Protein AF-A0A974DVU4-F1 (afdb_monomer_lite)

pLDDT: mean 70.71, std 15.78, range [42.16, 87.25]

Sequence (55 aa):
PYENRSIFESLDIGWQLLRIFPKELLKRIPESMLAEFYPRESRAQGEAAAGRKAH

Radius of gyration: 15.51 Å; chains: 1; bounding box: 50×18×34 Å

InterPro domains:
  IPR022879 V-type ATP synthase regulatory subunit B/beta [PTHR43389] (2-43)
  IPR055190 ATP synthase A/B type, C-terminal domain [PF22919] (2-38)

Secondary structure (DSSP, 8-state):
------HHHHHHHHHHHHTTS-GGG-TTS-HHHHHHHS-SSTTTTSSSSSSSS--

Organism: Xenopus laevis (NCBI:txid8355)

Structure (mmCIF, N/CA/C/O backbone):
data_AF-A0A974DVU4-F1
#
_entry.id   AF-A0A974DVU4-F1
#
loop_
_atom_site.group_PDB
_atom_site.id
_atom_site.type_symbol
_atom_site.label_atom_id
_atom_site.label_alt_id
_atom_site.label_comp_id
_atom_site.label_asym_id
_atom_site.label_entity_id
_atom_site.label_seq_id
_atom_site.pdbx_PDB_ins_code
_atom_site.Cartn_x
_atom_site.Cartn_y
_atom_site.Cartn_z
_atom_site.occupancy
_atom_site.B_iso_or_equiv
_atom_site.auth_seq_id
_atom_site.auth_comp_id
_atom_site.auth_asym_id
_atom_site.auth_atom_id
_atom_site.pdbx_PDB_model_num
ATOM 1 N N . PRO A 1 1 ? 12.810 -11.564 -24.887 1.00 54.16 1 PRO A N 1
ATOM 2 C CA . PRO A 1 1 ? 12.327 -10.176 -24.695 1.00 54.16 1 PRO A CA 1
ATOM 3 C C . PRO A 1 1 ? 12.565 -9.743 -23.244 1.00 54.16 1 PRO A C 1
ATOM 5 O O . PRO A 1 1 ? 11.921 -10.270 -22.344 1.00 54.16 1 PRO A O 1
ATOM 8 N N . TYR A 1 2 ? 13.543 -8.866 -23.007 1.00 54.69 2 TYR A N 1
ATOM 9 C CA . TYR A 1 2 ? 13.716 -8.257 -21.689 1.00 54.69 2 TYR A CA 1
ATOM 10 C C . TYR A 1 2 ? 12.603 -7.228 -21.523 1.00 54.69 2 TYR A C 1
ATOM 12 O O . TYR A 1 2 ? 12.677 -6.131 -22.071 1.00 54.69 2 TYR A O 1
ATOM 20 N N . GLU A 1 3 ? 11.532 -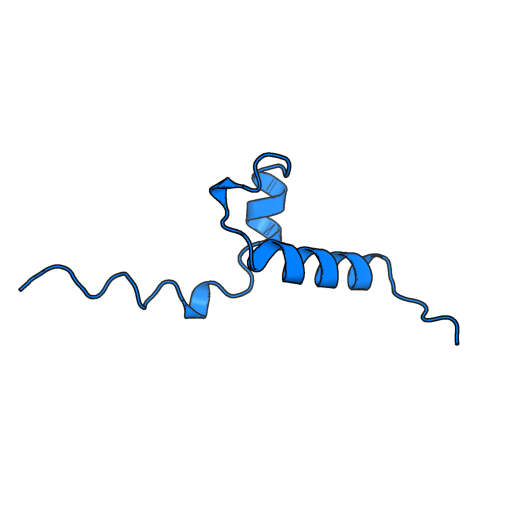7.606 -20.830 1.00 59.12 3 GLU A N 1
ATOM 21 C CA . GLU A 1 3 ? 10.602 -6.616 -20.308 1.00 59.12 3 GLU A CA 1
ATOM 22 C C . GLU A 1 3 ? 11.380 -5.750 -19.317 1.00 59.12 3 GLU A C 1
ATOM 24 O O . GLU A 1 3 ? 11.628 -6.151 -18.180 1.00 59.12 3 GLU A O 1
ATOM 29 N N . ASN A 1 4 ? 11.785 -4.560 -19.758 1.00 66.06 4 ASN A N 1
ATOM 30 C CA . ASN A 1 4 ? 12.246 -3.497 -18.875 1.00 66.06 4 ASN A CA 1
ATOM 31 C C . ASN A 1 4 ? 11.034 -2.960 -18.111 1.00 66.06 4 ASN A C 1
ATOM 33 O O . ASN A 1 4 ? 10.575 -1.843 -18.345 1.00 66.06 4 ASN A O 1
ATOM 37 N N . ARG A 1 5 ? 10.476 -3.778 -17.213 1.00 68.94 5 ARG A N 1
ATOM 38 C CA . ARG A 1 5 ? 9.518 -3.274 -16.237 1.00 68.94 5 ARG A CA 1
ATOM 39 C C . ARG A 1 5 ? 10.286 -2.317 -15.352 1.00 68.94 5 ARG A C 1
ATOM 41 O O . ARG A 1 5 ? 11.246 -2.702 -14.684 1.00 68.94 5 ARG A O 1
ATOM 48 N N . SER A 1 6 ? 9.870 -1.061 -15.368 1.00 82.69 6 SER A N 1
ATOM 49 C CA . SER A 1 6 ? 10.368 -0.108 -14.395 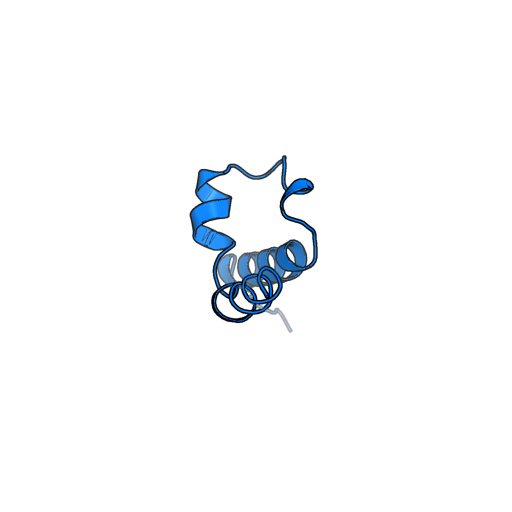1.00 82.69 6 SER A CA 1
ATOM 50 C C . SER A 1 6 ? 9.996 -0.591 -12.991 1.00 82.69 6 SER A C 1
ATOM 52 O O . SER A 1 6 ? 8.995 -1.290 -12.800 1.00 82.69 6 SER A O 1
ATOM 54 N N . ILE A 1 7 ? 10.784 -0.200 -11.992 1.00 83.62 7 ILE A N 1
ATOM 55 C CA . ILE A 1 7 ? 10.457 -0.447 -10.581 1.00 83.62 7 ILE A CA 1
ATOM 56 C C . ILE A 1 7 ? 9.032 0.053 -10.284 1.00 83.62 7 ILE A C 1
ATOM 58 O O . ILE A 1 7 ? 8.279 -0.620 -9.587 1.00 83.62 7 ILE A O 1
ATOM 62 N N . PHE A 1 8 ? 8.624 1.164 -10.903 1.00 83.62 8 PHE A N 1
ATOM 63 C CA . PHE A 1 8 ? 7.274 1.719 -10.788 1.00 83.62 8 PHE A CA 1
ATOM 64 C C . PHE A 1 8 ? 6.176 0.800 -11.345 1.00 83.62 8 PHE A C 1
ATOM 66 O O . PHE A 1 8 ? 5.159 0.619 -10.684 1.00 83.62 8 PHE A O 1
ATOM 73 N N . GLU A 1 9 ? 6.397 0.161 -12.497 1.00 84.69 9 GLU A N 1
ATOM 74 C CA . GLU A 1 9 ? 5.444 -0.791 -13.098 1.00 84.69 9 GLU A CA 1
ATOM 75 C C . GLU A 1 9 ? 5.242 -2.011 -12.195 1.00 84.69 9 GLU A C 1
ATOM 77 O O . GLU A 1 9 ? 4.125 -2.464 -11.955 1.00 84.69 9 GLU A O 1
ATOM 82 N N . SER A 1 10 ? 6.340 -2.529 -11.639 1.00 87.0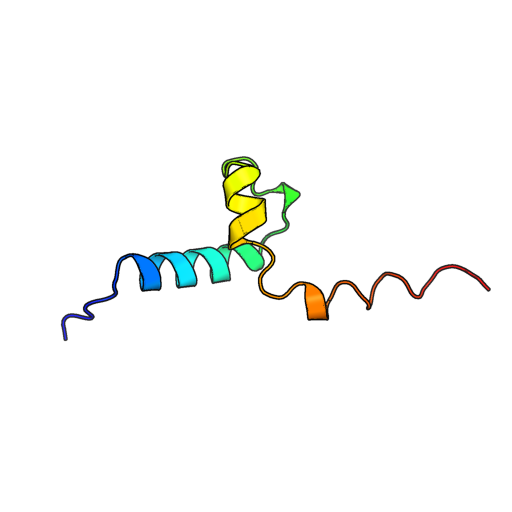6 10 SER A N 1
ATOM 83 C CA . SER A 1 10 ? 6.287 -3.680 -10.732 1.00 87.06 10 SER A CA 1
ATOM 84 C C . SER A 1 10 ? 5.565 -3.340 -9.425 1.00 87.06 10 SER A C 1
ATOM 86 O O . SER A 1 10 ? 4.824 -4.169 -8.894 1.00 87.06 10 SER A O 1
ATOM 88 N N . LEU A 1 11 ? 5.750 -2.116 -8.920 1.00 87.25 11 LEU A N 1
ATOM 89 C CA . LEU A 1 11 ? 5.036 -1.613 -7.749 1.00 87.25 11 LEU A CA 1
ATOM 90 C C . LEU A 1 11 ? 3.538 -1.456 -8.025 1.00 87.25 11 LEU A C 1
ATOM 92 O O . LEU A 1 11 ? 2.744 -1.875 -7.187 1.00 87.25 11 LEU A O 1
ATOM 96 N N . ASP A 1 12 ? 3.140 -0.914 -9.180 1.00 84.38 12 ASP A N 1
ATO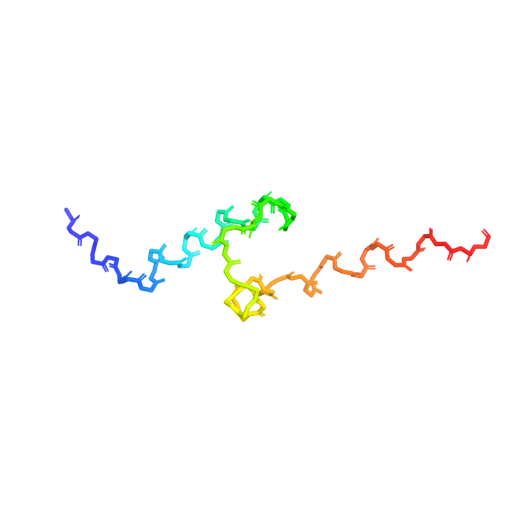M 97 C CA . ASP A 1 12 ? 1.721 -0.744 -9.521 1.00 84.38 12 ASP A CA 1
ATOM 98 C C . ASP A 1 12 ? 0.991 -2.096 -9.582 1.00 84.38 12 ASP A C 1
ATOM 100 O O . ASP A 1 12 ? -0.042 -2.267 -8.934 1.00 84.38 12 ASP A O 1
ATOM 104 N N . ILE A 1 13 ? 1.595 -3.104 -10.225 1.00 87.25 13 ILE A N 1
ATOM 105 C CA . ILE A 1 13 ? 1.071 -4.483 -10.253 1.00 87.25 13 ILE A CA 1
ATOM 106 C C . ILE A 1 13 ? 0.948 -5.057 -8.830 1.00 87.25 13 ILE A C 1
ATOM 108 O O . ILE A 1 13 ? -0.058 -5.684 -8.488 1.00 87.25 13 ILE A O 1
ATOM 112 N N . GLY A 1 14 ? 1.947 -4.824 -7.973 1.00 87.06 14 GLY A N 1
ATOM 113 C CA . GLY A 1 14 ? 1.900 -5.227 -6.567 1.00 87.06 14 GLY A CA 1
ATOM 114 C C . GLY A 1 14 ? 0.724 -4.594 -5.818 1.00 87.06 14 GLY A C 1
ATOM 115 O O . GLY A 1 14 ? -0.009 -5.288 -5.114 1.00 87.06 14 GLY A O 1
ATOM 116 N N . TRP A 1 15 ? 0.482 -3.297 -6.012 1.00 84.81 15 TRP A N 1
ATOM 117 C CA . TRP A 1 15 ? -0.653 -2.597 -5.408 1.00 84.81 15 TRP A CA 1
ATOM 118 C C . TRP A 1 15 ? -2.004 -3.062 -5.956 1.00 84.81 15 TRP A C 1
ATOM 120 O O . TRP A 1 15 ? -2.955 -3.164 -5.182 1.00 84.81 15 TRP A O 1
ATOM 130 N N . GLN A 1 16 ? -2.100 -3.400 -7.244 1.00 85.25 16 GLN A N 1
ATOM 131 C CA . GLN A 1 16 ? -3.307 -3.998 -7.827 1.00 85.25 16 GLN A CA 1
ATOM 132 C C . GLN A 1 16 ? -3.657 -5.332 -7.154 1.00 85.25 16 GLN A C 1
ATOM 134 O O . GLN A 1 16 ? -4.814 -5.548 -6.795 1.00 85.25 16 GLN A O 1
ATOM 139 N N . LEU A 1 17 ? -2.662 -6.190 -6.898 1.00 86.56 17 LEU A N 1
ATOM 140 C CA . LEU A 1 17 ? -2.859 -7.430 -6.146 1.00 86.56 17 LEU A CA 1
ATOM 141 C C . LEU A 1 17 ? -3.279 -7.147 -4.697 1.00 86.56 17 LEU A C 1
ATOM 143 O O . LEU A 1 17 ? -4.201 -7.774 -4.194 1.00 86.56 17 LEU A O 1
ATOM 147 N N . LEU A 1 18 ? -2.642 -6.195 -4.011 1.00 84.62 18 LEU A N 1
ATOM 148 C CA . LEU A 1 18 ? -2.958 -5.883 -2.610 1.00 84.62 18 LEU A CA 1
ATOM 149 C C . LEU A 1 18 ? -4.390 -5.359 -2.417 1.00 84.62 18 LEU A C 1
ATOM 151 O O . LEU A 1 18 ? -4.968 -5.570 -1.354 1.00 84.62 18 LEU A O 1
ATOM 155 N N . ARG A 1 19 ? -4.984 -4.728 -3.438 1.00 79.94 19 ARG A N 1
ATOM 156 C CA . ARG A 1 19 ? -6.365 -4.212 -3.408 1.00 79.94 19 ARG A CA 1
ATOM 157 C C . ARG A 1 19 ? -7.442 -5.300 -3.395 1.00 79.94 19 ARG A C 1
ATOM 159 O O . ARG A 1 19 ? -8.570 -5.005 -3.014 1.00 79.94 19 ARG A O 1
ATOM 166 N N . ILE A 1 20 ? -7.121 -6.540 -3.778 1.00 85.88 20 ILE A N 1
ATOM 167 C CA . ILE A 1 20 ? -8.077 -7.661 -3.689 1.00 85.88 20 ILE A CA 1
ATOM 168 C C . ILE A 1 20 ? -8.228 -8.164 -2.247 1.00 85.88 20 ILE A C 1
ATOM 170 O O . ILE A 1 20 ? -9.214 -8.820 -1.915 1.00 85.88 20 ILE A O 1
ATOM 174 N N . PHE A 1 21 ? -7.241 -7.878 -1.393 1.00 79.38 21 PHE A N 1
ATOM 175 C CA . PHE A 1 21 ? -7.245 -8.280 0.004 1.00 79.38 21 PHE A CA 1
ATOM 176 C C . PHE A 1 21 ? -7.888 -7.193 0.876 1.00 79.38 21 PHE A C 1
ATOM 178 O O . PHE A 1 21 ? -7.718 -6.000 0.623 1.00 79.38 21 PHE A O 1
ATOM 185 N N . PRO A 1 22 ? -8.610 -7.568 1.945 1.00 78.00 22 PRO A N 1
ATOM 186 C CA . PRO A 1 22 ? -9.154 -6.598 2.883 1.00 78.00 22 PRO A CA 1
ATOM 187 C C . PRO A 1 22 ? -8.035 -5.820 3.587 1.00 78.00 22 PRO A C 1
ATOM 189 O O . PRO A 1 22 ? -7.041 -6.396 4.037 1.00 78.00 22 PRO A O 1
ATOM 192 N N . LYS A 1 23 ? -8.247 -4.508 3.757 1.00 71.44 23 LYS A N 1
ATOM 193 C CA . LYS A 1 23 ? -7.306 -3.574 4.407 1.00 71.44 23 LYS A CA 1
ATOM 194 C C . LYS A 1 23 ? -6.808 -4.043 5.780 1.00 71.44 23 LYS A C 1
ATOM 196 O O . LYS A 1 23 ? -5.681 -3.759 6.160 1.00 71.44 23 LYS A O 1
ATOM 201 N N . GLU A 1 24 ? -7.624 -4.805 6.506 1.00 78.56 24 GLU A N 1
ATOM 202 C CA . GLU A 1 24 ? -7.305 -5.334 7.837 1.00 78.56 24 GLU A CA 1
ATOM 203 C C . GLU A 1 24 ? -6.178 -6.379 7.823 1.00 78.56 24 GLU A C 1
ATOM 205 O O . GLU A 1 24 ? -5.556 -6.626 8.855 1.00 78.56 24 GLU A O 1
ATOM 210 N N . LEU A 1 25 ? -5.889 -6.989 6.668 1.00 81.50 25 LEU A N 1
ATOM 211 C CA . LEU A 1 25 ? -4.777 -7.927 6.493 1.00 81.50 25 LEU A CA 1
ATOM 212 C C . LEU A 1 25 ? -3.465 -7.226 6.111 1.00 81.50 25 LEU A C 1
ATOM 214 O O . LEU A 1 25 ? -2.395 -7.822 6.234 1.00 81.50 25 LEU A O 1
ATOM 218 N N . LEU A 1 26 ? -3.510 -5.945 5.733 1.00 82.94 26 LEU A N 1
ATOM 219 C CA . LEU A 1 26 ? -2.352 -5.153 5.304 1.00 82.94 26 LEU A CA 1
ATOM 220 C C . LEU A 1 26 ? -1.571 -4.544 6.485 1.00 82.94 26 LEU A C 1
ATOM 222 O O . LEU A 1 26 ? -1.036 -3.446 6.396 1.00 82.94 26 LEU A O 1
ATOM 226 N N . LYS A 1 27 ? -1.442 -5.287 7.592 1.00 81.50 27 LYS A N 1
ATOM 227 C CA . LYS A 1 27 ? -0.821 -4.831 8.857 1.00 81.50 27 LYS A CA 1
ATOM 228 C C . LYS A 1 27 ? 0.695 -4.603 8.777 1.00 81.50 27 LYS A C 1
ATOM 230 O O . LYS A 1 27 ? 1.294 -4.083 9.709 1.00 81.50 27 LYS A O 1
ATOM 235 N N . ARG A 1 28 ? 1.327 -5.079 7.699 1.00 85.75 28 ARG A N 1
ATOM 236 C CA . ARG A 1 28 ? 2.779 -4.991 7.461 1.00 85.75 28 ARG A CA 1
ATOM 237 C C . ARG A 1 28 ? 3.185 -3.739 6.684 1.00 85.75 28 ARG A C 1
ATOM 239 O O . ARG A 1 28 ? 4.375 -3.466 6.582 1.00 85.75 28 ARG A O 1
ATOM 246 N N . ILE A 1 29 ? 2.222 -3.019 6.112 1.00 82.56 29 ILE A N 1
ATOM 247 C CA . ILE A 1 29 ? 2.469 -1.811 5.327 1.00 82.56 29 ILE A CA 1
ATOM 248 C C . ILE A 1 29 ? 2.202 -0.604 6.234 1.00 82.56 29 ILE A C 1
ATOM 250 O O . ILE A 1 29 ? 1.154 -0.571 6.879 1.00 82.56 29 ILE A O 1
ATOM 254 N N . PRO A 1 30 ? 3.113 0.382 6.301 1.00 87.12 30 PRO A N 1
ATOM 255 C CA . PRO A 1 30 ? 2.885 1.600 7.070 1.00 87.12 30 PRO A CA 1
ATOM 256 C C . PRO A 1 30 ? 1.611 2.320 6.621 1.00 87.12 30 PRO A C 1
ATOM 258 O O . PRO A 1 30 ? 1.370 2.463 5.420 1.00 87.12 30 PRO A O 1
ATOM 261 N N . GLU A 1 31 ? 0.832 2.832 7.575 1.00 80.69 31 GLU A N 1
ATOM 262 C CA . GLU A 1 31 ? -0.417 3.548 7.281 1.00 80.69 31 GLU A CA 1
ATOM 263 C C . GLU A 1 31 ? -0.199 4.769 6.382 1.00 80.69 31 GLU A C 1
ATOM 265 O O . GLU A 1 31 ? -1.043 5.050 5.539 1.00 80.69 31 GLU A O 1
ATOM 270 N N . SER A 1 32 ? 0.945 5.452 6.499 1.00 82.81 32 SER A N 1
ATOM 271 C CA . SER A 1 32 ? 1.307 6.585 5.638 1.00 82.81 32 SER A CA 1
ATOM 272 C C . SER A 1 32 ? 1.395 6.192 4.161 1.00 82.81 32 SER A C 1
ATOM 274 O O . SER A 1 32 ? 0.823 6.859 3.305 1.00 82.81 32 SER A O 1
ATOM 276 N N . MET A 1 33 ? 2.053 5.069 3.864 1.00 84.12 33 MET A N 1
ATOM 277 C CA . MET A 1 33 ? 2.191 4.552 2.502 1.00 84.12 33 MET A CA 1
ATOM 278 C C . MET A 1 33 ? 0.866 3.966 1.999 1.00 84.12 33 MET A C 1
ATOM 280 O O . MET A 1 33 ? 0.489 4.153 0.845 1.00 84.12 33 MET A O 1
ATOM 284 N N . LEU A 1 34 ? 0.117 3.291 2.871 1.00 81.56 34 LEU A N 1
ATOM 285 C CA . LEU A 1 34 ? -1.198 2.764 2.528 1.00 81.56 34 LEU A CA 1
ATOM 286 C C . LEU A 1 34 ? -2.173 3.907 2.202 1.00 81.56 34 LEU A C 1
ATOM 288 O O . LEU A 1 34 ? -2.852 3.855 1.186 1.00 81.56 34 LEU A O 1
ATOM 292 N N . ALA A 1 35 ? -2.191 4.983 2.984 1.00 80.75 35 ALA A N 1
ATOM 293 C CA . ALA A 1 35 ? -3.039 6.145 2.733 1.00 80.75 35 ALA A CA 1
ATOM 294 C C . ALA A 1 35 ? -2.725 6.861 1.407 1.00 80.75 35 ALA A C 1
ATOM 296 O O . ALA A 1 35 ? -3.629 7.434 0.811 1.00 80.75 35 ALA A O 1
ATOM 297 N N . GLU A 1 36 ? -1.484 6.821 0.923 1.00 81.88 36 GLU A N 1
ATOM 298 C CA . GLU A 1 36 ? -1.085 7.486 -0.323 1.00 81.88 36 GLU A CA 1
ATOM 299 C C . GLU A 1 36 ? -1.321 6.612 -1.571 1.00 81.88 36 GLU A C 1
ATOM 301 O O . GLU A 1 36 ? -1.828 7.094 -2.585 1.00 81.88 36 GLU A O 1
ATOM 306 N N . PHE A 1 37 ? -1.020 5.308 -1.496 1.00 78.38 37 PHE A N 1
ATOM 307 C CA . PHE A 1 37 ? -0.994 4.410 -2.666 1.00 78.38 37 PHE A CA 1
ATOM 308 C C . PHE A 1 37 ? -2.184 3.435 -2.759 1.00 78.38 37 PHE A C 1
ATOM 310 O O . PHE A 1 37 ? -2.508 2.929 -3.844 1.00 78.38 37 PHE A O 1
ATOM 317 N N . TYR A 1 38 ? -2.884 3.187 -1.650 1.00 74.25 38 TYR A N 1
ATOM 318 C CA . TYR A 1 38 ? -4.074 2.332 -1.622 1.00 74.25 38 TYR A CA 1
ATOM 319 C C . TYR A 1 38 ? -5.340 2.978 -2.218 1.00 74.25 38 TYR A C 1
ATOM 321 O O . TYR A 1 38 ? -6.032 2.284 -2.967 1.00 74.25 38 TYR A O 1
ATOM 329 N N . PRO A 1 39 ? -5.681 4.264 -1.971 1.00 73.69 39 PRO A N 1
ATOM 330 C CA . PRO A 1 39 ? -7.024 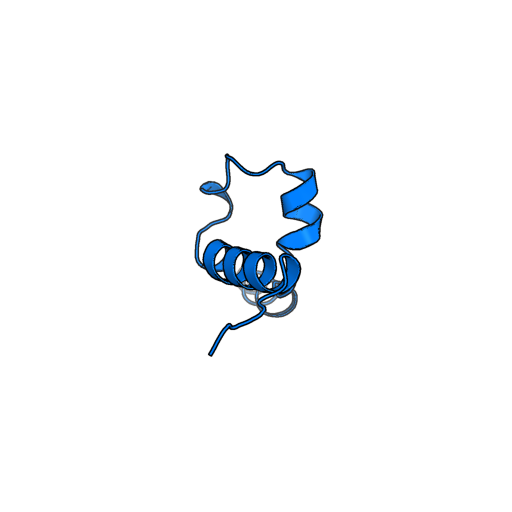4.784 -2.264 1.00 73.69 39 PRO A CA 1
ATOM 331 C C . PRO A 1 39 ? -7.337 5.113 -3.736 1.00 73.69 39 PRO A C 1
ATOM 333 O O . PRO A 1 39 ? -8.246 5.897 -4.000 1.00 73.69 39 PRO A O 1
ATOM 336 N N . ARG A 1 40 ? -6.668 4.521 -4.729 1.00 59.72 40 ARG A N 1
ATOM 337 C CA . ARG A 1 40 ? -6.824 4.973 -6.125 1.00 59.72 40 ARG A CA 1
ATOM 338 C C . ARG A 1 40 ? -8.120 4.588 -6.855 1.00 59.72 40 ARG A C 1
ATOM 340 O O . ARG A 1 40 ? -8.320 5.093 -7.950 1.00 59.72 40 ARG A O 1
ATOM 347 N N . GLU A 1 41 ? -9.036 3.814 -6.263 1.00 52.53 41 GLU A N 1
ATOM 348 C CA . GLU A 1 41 ? -10.337 3.533 -6.913 1.00 52.53 41 GLU A CA 1
ATOM 349 C C . GLU A 1 41 ? -11.525 3.267 -5.969 1.00 52.53 41 GLU A C 1
ATOM 351 O O . GLU A 1 41 ? -12.614 2.888 -6.398 1.00 52.53 41 GLU A O 1
ATOM 356 N N . SER A 1 42 ? -11.398 3.570 -4.675 1.00 48.62 42 SER A N 1
ATOM 357 C CA . SER A 1 42 ? -12.544 3.503 -3.750 1.00 48.62 42 SER A CA 1
ATOM 358 C C . SER A 1 42 ? -13.513 4.683 -3.892 1.00 48.62 42 SER A C 1
ATOM 360 O O . SER A 1 42 ? -14.468 4.772 -3.125 1.00 48.62 42 SER A O 1
ATOM 362 N N . ARG A 1 43 ? -13.314 5.582 -4.869 1.00 48.41 43 ARG A N 1
ATOM 363 C CA . ARG A 1 43 ? -14.364 6.525 -5.286 1.00 48.41 43 ARG A CA 1
ATOM 364 C C . ARG A 1 43 ? -15.477 5.862 -6.106 1.00 48.41 43 ARG A C 1
ATOM 366 O O . ARG A 1 43 ? -16.498 6.499 -6.298 1.00 48.41 43 ARG A O 1
ATOM 373 N N . ALA A 1 44 ? -15.335 4.597 -6.516 1.00 49.03 44 ALA A N 1
ATOM 374 C CA . ALA A 1 44 ? -16.404 3.864 -7.203 1.00 49.03 44 ALA A CA 1
ATOM 375 C C . ALA A 1 44 ? -17.168 2.859 -6.313 1.00 49.03 44 ALA A C 1
ATOM 377 O O . ALA A 1 44 ? -18.211 2.360 -6.722 1.00 49.03 44 ALA A O 1
ATOM 378 N N . GLN A 1 45 ? -16.688 2.547 -5.099 1.00 49.28 45 GLN A N 1
ATOM 379 C CA . GLN A 1 45 ? -17.317 1.520 -4.240 1.00 49.28 45 GLN A CA 1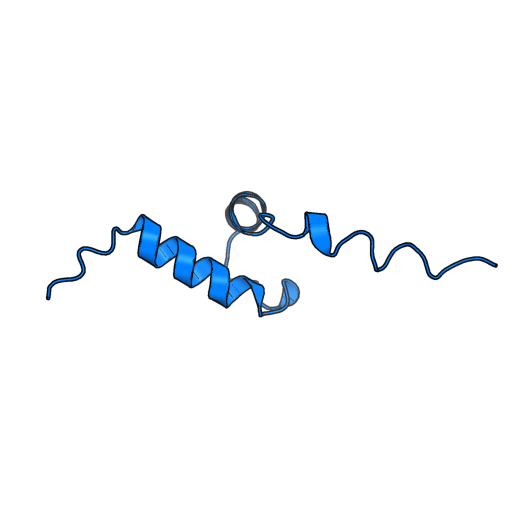
ATOM 380 C C . GLN A 1 45 ? -17.695 2.001 -2.828 1.00 49.28 45 GLN A C 1
ATOM 382 O O . GLN A 1 45 ? -18.384 1.285 -2.102 1.00 49.28 45 GLN A O 1
ATOM 387 N N . GLY A 1 46 ? -17.319 3.228 -2.444 1.00 43.69 46 GLY A N 1
ATOM 388 C CA . GLY A 1 46 ? -17.715 3.840 -1.168 1.00 43.69 46 GLY A CA 1
ATOM 389 C C . GLY A 1 46 ? -19.157 4.371 -1.116 1.00 43.69 46 GLY A C 1
ATOM 390 O O . GLY A 1 46 ? -19.709 4.491 -0.027 1.00 43.69 46 GLY A O 1
ATOM 391 N N . GLU A 1 47 ? -19.799 4.630 -2.261 1.00 45.91 47 GLU A N 1
ATOM 392 C CA . GLU A 1 47 ? -21.194 5.113 -2.318 1.00 45.91 47 GLU A CA 1
ATOM 393 C C . GLU A 1 47 ? -22.247 3.987 -2.329 1.00 45.91 47 GLU A C 1
ATOM 395 O O . GLU A 1 47 ? -23.418 4.239 -2.061 1.00 45.91 47 GLU A O 1
ATOM 400 N N . ALA A 1 48 ? -21.862 2.720 -2.533 1.00 48.09 48 ALA A N 1
ATOM 401 C CA . ALA A 1 48 ? -22.816 1.600 -2.566 1.00 48.09 48 ALA A CA 1
ATOM 402 C C . ALA A 1 48 ? -23.188 1.037 -1.174 1.00 48.09 48 ALA A C 1
ATOM 404 O O . ALA A 1 48 ? -24.152 0.280 -1.044 1.00 48.09 48 ALA A O 1
ATOM 405 N N . ALA A 1 49 ? -22.454 1.399 -0.114 1.00 49.22 49 ALA A N 1
ATOM 406 C CA . ALA A 1 49 ? -22.692 0.887 1.242 1.00 49.22 49 ALA A CA 1
ATOM 407 C C . ALA A 1 49 ? -23.401 1.883 2.184 1.00 49.22 49 ALA A C 1
ATOM 409 O O . ALA A 1 49 ? -23.876 1.474 3.242 1.00 49.22 49 ALA A O 1
ATOM 410 N N . ALA A 1 50 ? -23.530 3.159 1.800 1.00 51.16 50 ALA A N 1
ATOM 411 C CA . ALA A 1 50 ? -24.131 4.209 2.633 1.00 51.16 50 ALA A CA 1
ATOM 412 C C . ALA A 1 50 ? -25.640 4.444 2.389 1.00 51.16 50 ALA A C 1
ATOM 414 O O . ALA A 1 50 ? -26.224 5.322 3.012 1.00 51.16 50 ALA A O 1
ATOM 415 N N . GLY A 1 51 ? -26.288 3.660 1.517 1.00 45.84 51 GLY A N 1
ATOM 416 C CA . GLY A 1 51 ? -27.704 3.835 1.150 1.00 45.84 51 GLY A CA 1
ATOM 417 C C . GLY A 1 51 ? -28.704 2.860 1.786 1.00 45.84 51 GLY A C 1
ATOM 418 O O . GLY A 1 51 ? -29.875 2.882 1.429 1.00 45.84 51 GLY A O 1
ATOM 419 N N . ARG A 1 52 ? -28.285 1.967 2.695 1.00 56.00 52 ARG A N 1
ATOM 420 C CA . ARG A 1 52 ? -29.188 0.977 3.321 1.00 56.00 52 ARG A CA 1
ATOM 421 C C . ARG A 1 52 ? -29.224 1.075 4.841 1.00 56.00 52 ARG A C 1
ATOM 423 O O . ARG A 1 52 ? -29.028 0.070 5.514 1.00 56.00 52 ARG A O 1
ATOM 430 N N . LYS A 1 53 ? -29.484 2.264 5.387 1.00 51.06 53 LYS A N 1
ATOM 431 C CA . LYS A 1 53 ? -30.137 2.418 6.699 1.00 51.06 53 LYS A CA 1
ATOM 432 C C . LYS A 1 53 ? -31.050 3.647 6.663 1.00 51.06 53 LYS A C 1
ATOM 434 O O . LYS A 1 53 ? -30.579 4.718 6.309 1.00 51.06 53 LYS A O 1
ATOM 439 N N . ALA A 1 54 ? -32.302 3.437 7.085 1.00 43.72 54 ALA A N 1
ATOM 440 C CA . ALA A 1 54 ? -33.420 4.380 7.244 1.00 43.72 54 ALA A CA 1
ATOM 441 C C . ALA A 1 54 ? -34.379 4.541 6.040 1.00 43.72 54 ALA A C 1
ATOM 443 O O . ALA A 1 54 ? -34.249 5.469 5.251 1.00 43.72 54 ALA A O 1
ATOM 444 N N . HIS A 1 55 ? -35.382 3.662 5.932 1.00 42.16 55 HIS A N 1
ATOM 445 C CA . HIS A 1 55 ? -36.754 3.944 6.385 1.00 42.16 55 HIS A CA 1
ATOM 446 C C . HIS A 1 55 ? -37.480 2.621 6.655 1.00 42.16 55 HIS A C 1
ATOM 448 O O . HIS A 1 55 ? -37.256 1.668 5.876 1.00 42.16 55 HIS A O 1
#

Foldseek 3Di:
DPPPQDPVNVVLVVLVVVLVDDPVVVPVDDPVCCVVRNPPPCVVVVVVPPPPDDD